Protein AF-A0A7J9QZY1-F1 (afdb_monomer_lite)

pLDDT: mean 95.06, std 5.08, range [63.88, 98.25]

Secondary structure (DSSP, 8-state):
-GGGGGGTTPPEEEEPPP-TT--EEEEEGGG-EEEEEEETTEEEEEE-

Foldseek 3Di:
DVVCPVCVPWAFDDWDQQDPQRWIWTATPVRWIKIWHQDPNDTDIDTD

Radius of gyration: 11.06 Å; chains: 1; bounding box: 25×13×29 Å

Sequence (48 aa):
MEKFEQIKMLELVKVDDPDSDGDLTLTFQENKKLKIKIVDGKLVSEFI

Structure (mmCIF, N/CA/C/O backbone):
data_AF-A0A7J9QZY1-F1
#
_entry.id   AF-A0A7J9QZY1-F1
#
loop_
_atom_site.group_PDB
_atom_site.id
_atom_site.type_symbol
_atom_site.label_atom_id
_atom_site.label_alt_id
_atom_site.label_comp_id
_atom_site.label_asym_id
_atom_site.label_entity_id
_atom_site.label_seq_id
_atom_site.pdbx_PDB_ins_code
_atom_site.Cartn_x
_atom_site.Cartn_y
_atom_site.Cartn_z
_atom_site.occupancy
_atom_sit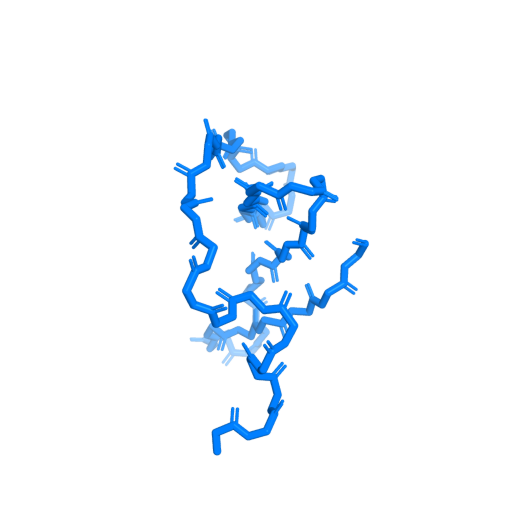e.B_iso_or_equiv
_atom_site.auth_seq_id
_atom_site.auth_comp_id
_atom_site.auth_asym_id
_atom_site.auth_atom_id
_atom_site.pdbx_PDB_model_num
ATOM 1 N N . MET A 1 1 ? 10.184 -4.979 11.772 1.00 63.88 1 MET A N 1
ATOM 2 C CA . MET A 1 1 ? 8.718 -4.915 11.561 1.00 63.88 1 MET A CA 1
ATOM 3 C C . MET A 1 1 ? 8.159 -3.494 11.695 1.00 63.88 1 MET A C 1
ATOM 5 O O . MET A 1 1 ? 7.033 -3.282 11.275 1.00 63.88 1 MET A O 1
ATOM 9 N N . GLU A 1 2 ? 8.948 -2.515 12.164 1.00 88.00 2 GLU A N 1
ATOM 10 C CA . GLU A 1 2 ? 8.517 -1.127 12.432 1.00 88.00 2 GLU A CA 1
ATOM 11 C C . GLU A 1 2 ? 7.769 -0.439 11.284 1.00 88.00 2 GLU A C 1
ATOM 13 O O . GLU A 1 2 ? 6.770 0.232 11.522 1.00 88.00 2 GLU A O 1
ATOM 18 N N . LYS A 1 3 ? 8.191 -0.665 10.031 1.00 89.62 3 LYS A N 1
ATOM 19 C CA . LYS A 1 3 ? 7.556 -0.080 8.838 1.00 89.62 3 LYS A CA 1
ATOM 20 C C . LYS A 1 3 ? 6.034 -0.276 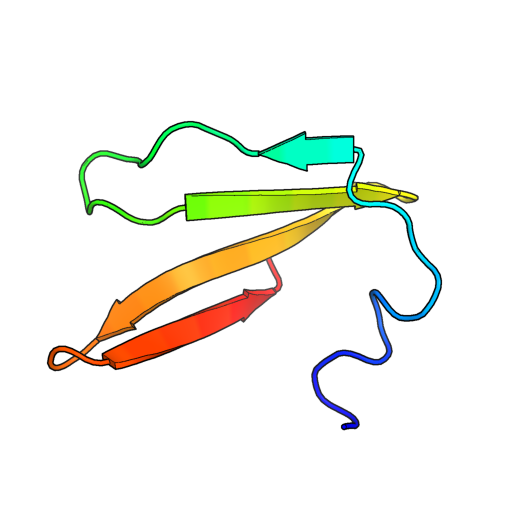8.809 1.00 89.62 3 LYS A C 1
ATOM 22 O O . LYS A 1 3 ? 5.326 0.607 8.343 1.00 89.62 3 LYS A O 1
ATOM 27 N N . PHE A 1 4 ? 5.538 -1.417 9.290 1.00 95.12 4 PHE A N 1
ATOM 28 C CA . PHE A 1 4 ? 4.127 -1.796 9.190 1.00 95.12 4 PHE A CA 1
ATOM 29 C C . PHE A 1 4 ? 3.349 -1.647 10.502 1.00 95.12 4 PHE A C 1
ATOM 31 O O . PHE A 1 4 ? 2.204 -2.084 10.571 1.00 95.12 4 PHE A O 1
ATOM 38 N N . GLU A 1 5 ? 3.919 -1.018 11.534 1.00 95.38 5 GLU A N 1
ATOM 39 C CA . GLU A 1 5 ? 3.223 -0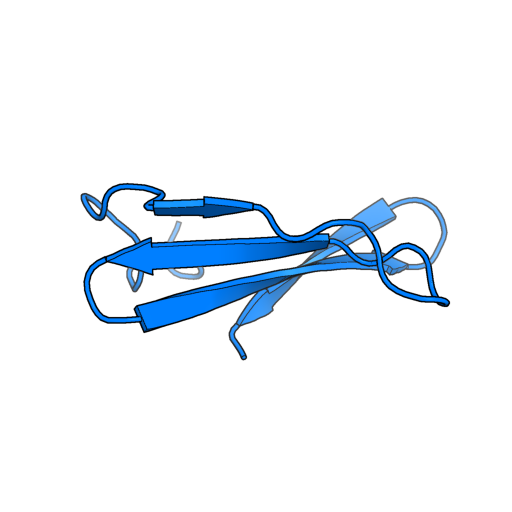.843 12.821 1.00 95.38 5 GLU A CA 1
ATOM 40 C C . GLU A 1 5 ? 1.907 -0.060 12.671 1.00 95.38 5 GLU A C 1
ATOM 42 O O . GLU A 1 5 ? 0.922 -0.384 13.321 1.00 95.38 5 GLU A O 1
ATOM 47 N N . GLN A 1 6 ? 1.841 0.888 11.735 1.00 94.38 6 GLN A N 1
ATOM 48 C CA . GLN A 1 6 ? 0.647 1.698 11.448 1.00 94.38 6 GLN A CA 1
ATOM 49 C C . GLN A 1 6 ? -0.528 0.944 10.793 1.00 94.38 6 GLN A C 1
ATOM 51 O O . GLN A 1 6 ? -1.602 1.522 10.657 1.00 94.38 6 GLN A O 1
ATOM 56 N N . ILE A 1 7 ? -0.343 -0.320 10.396 1.00 96.62 7 ILE A N 1
ATOM 57 C CA . ILE A 1 7 ? -1.420 -1.214 9.913 1.00 96.62 7 ILE A CA 1
ATOM 58 C C . ILE A 1 7 ? -1.494 -2.521 10.706 1.00 96.62 7 ILE A C 1
ATOM 60 O O . ILE A 1 7 ? -2.186 -3.466 10.328 1.00 96.62 7 ILE A O 1
ATOM 64 N N . LYS A 1 8 ? -0.758 -2.608 11.812 1.00 95.75 8 LYS A N 1
ATOM 65 C CA . LYS A 1 8 ? -0.737 -3.795 12.655 1.00 95.75 8 LYS A CA 1
ATOM 66 C C . LYS A 1 8 ? -2.090 -3.949 13.342 1.00 95.75 8 LYS A C 1
ATOM 68 O O . LYS A 1 8 ? -2.579 -3.010 13.953 1.00 95.75 8 LYS A O 1
ATOM 73 N N . MET A 1 9 ? -2.662 -5.151 13.252 1.00 96.00 9 MET A N 1
ATOM 74 C CA . MET A 1 9 ? -4.005 -5.480 13.760 1.00 96.00 9 MET A CA 1
ATOM 75 C C . MET A 1 9 ? -5.156 -4.709 13.092 1.00 96.00 9 MET A C 1
ATOM 77 O O . MET A 1 9 ? -6.283 -4.809 13.564 1.00 96.00 9 MET A O 1
ATOM 81 N N . LEU A 1 10 ? -4.904 -3.990 11.994 1.00 97.81 10 LEU A N 1
ATOM 82 C CA . LEU A 1 10 ? -5.961 -3.377 11.194 1.00 97.81 10 LEU A CA 1
ATOM 83 C C . LEU A 1 10 ? -6.404 -4.335 10.091 1.00 97.81 10 LEU A C 1
ATOM 85 O O . LEU A 1 10 ? -5.577 -4.967 9.428 1.00 97.81 10 LEU A O 1
ATOM 89 N N . GLU A 1 11 ? -7.711 -4.424 9.866 1.00 98.06 11 GLU A N 1
ATOM 90 C CA . GLU A 1 11 ? -8.248 -5.223 8.764 1.00 98.06 11 GLU A CA 1
ATOM 91 C C . GLU A 1 11 ? -8.027 -4.523 7.419 1.00 98.06 11 GLU A C 1
ATOM 93 O O . GLU A 1 11 ? -8.141 -3.300 7.311 1.00 98.06 11 GLU A O 1
ATOM 98 N N . LEU A 1 12 ? -7.744 -5.307 6.376 1.00 98.12 12 LEU A N 1
ATOM 99 C CA . LEU A 1 12 ? -7.770 -4.838 4.994 1.00 98.12 12 LEU A CA 1
ATOM 100 C C . LEU A 1 12 ? -9.232 -4.712 4.551 1.00 98.12 12 LEU A C 1
ATOM 102 O O . LEU A 1 12 ? -9.955 -5.705 4.530 1.00 98.12 12 LEU A O 1
ATOM 106 N N . VAL A 1 13 ? -9.659 -3.505 4.182 1.00 98.25 13 VAL A N 1
ATOM 107 C CA . VAL A 1 13 ? -11.060 -3.220 3.824 1.00 98.25 13 VAL A CA 1
ATOM 108 C C . VAL A 1 13 ? -11.274 -3.085 2.320 1.00 98.25 13 VAL A C 1
ATOM 110 O O . VAL A 1 13 ? -12.388 -3.284 1.840 1.00 98.25 13 VAL A O 1
ATOM 113 N N . LYS A 1 14 ? -10.226 -2.739 1.564 1.00 97.94 14 LYS A N 1
ATOM 114 C CA . LYS A 1 14 ? -10.301 -2.585 0.109 1.00 97.94 14 LYS A CA 1
ATOM 115 C C . LYS A 1 14 ? -8.955 -2.855 -0.552 1.00 97.94 14 LYS A C 1
ATOM 117 O O . LYS A 1 14 ? -7.910 -2.457 -0.038 1.00 97.94 14 LYS A O 1
ATOM 122 N N . VAL A 1 15 ? -9.017 -3.468 -1.727 1.00 97.75 15 VAL A N 1
ATOM 123 C CA . VAL A 1 15 ? -7.927 -3.532 -2.701 1.00 97.75 15 VAL A CA 1
ATOM 124 C C . VAL A 1 15 ? -8.420 -2.822 -3.954 1.00 97.75 15 VAL A C 1
ATOM 126 O O . VAL A 1 15 ? -9.478 -3.179 -4.472 1.00 97.75 15 VAL A O 1
ATOM 129 N N . ASP A 1 16 ? -7.715 -1.781 -4.380 1.00 96.19 16 ASP A N 1
ATOM 130 C CA . ASP A 1 16 ? -8.004 -1.092 -5.639 1.00 96.19 16 ASP A CA 1
ATOM 131 C C . ASP A 1 16 ? -7.392 -1.856 -6.818 1.00 96.19 16 ASP A C 1
ATOM 133 O O . ASP A 1 16 ? -6.370 -2.523 -6.653 1.00 96.19 16 ASP A O 1
ATOM 137 N N . ASP A 1 17 ? -7.996 -1.741 -8.002 1.00 93.62 17 ASP A N 1
ATOM 138 C CA . ASP A 1 17 ? -7.378 -2.236 -9.233 1.00 93.62 17 ASP A CA 1
ATOM 139 C C . ASP A 1 17 ? -6.035 -1.524 -9.486 1.00 93.62 17 ASP A C 1
ATOM 141 O O . ASP A 1 17 ? -5.866 -0.371 -9.069 1.00 93.62 17 ASP A O 1
ATOM 145 N N . PRO A 1 18 ? -5.078 -2.180 -10.169 1.00 94.62 18 PRO A N 1
ATOM 146 C CA . PRO A 1 18 ? -3.820 -1.546 -10.534 1.00 94.62 18 PRO A CA 1
ATOM 147 C C . PRO A 1 18 ? -4.037 -0.263 -11.343 1.00 94.62 18 PRO A C 1
ATOM 149 O O . PRO A 1 18 ? -4.876 -0.228 -12.248 1.00 94.62 18 PRO A O 1
ATOM 152 N N . ASP A 1 19 ? -3.271 0.782 -11.032 1.00 92.75 19 ASP A N 1
ATOM 153 C CA . ASP A 1 19 ? -3.291 2.021 -11.811 1.00 92.75 19 ASP A CA 1
ATOM 154 C C . ASP A 1 19 ? -2.542 1.874 -13.151 1.00 92.75 19 ASP A C 1
ATOM 156 O O . ASP A 1 19 ? -2.087 0.790 -13.524 1.00 92.75 19 ASP A O 1
ATOM 160 N N . SER A 1 20 ? -2.429 2.966 -13.913 1.00 93.62 20 SER A N 1
ATOM 161 C CA . SER A 1 20 ? -1.740 2.974 -15.212 1.00 93.62 20 SER A CA 1
ATOM 162 C C . SER A 1 20 ? -0.270 2.543 -15.136 1.00 93.62 20 SER A C 1
ATOM 164 O O . SER A 1 20 ? 0.271 2.091 -16.146 1.00 93.62 20 SER A O 1
ATOM 166 N N . ASP A 1 21 ? 0.359 2.668 -13.965 1.00 91.56 21 ASP A N 1
ATOM 167 C CA . ASP A 1 21 ? 1.738 2.243 -13.709 1.00 91.56 21 ASP A CA 1
ATOM 168 C C . ASP A 1 21 ? 1.803 0.784 -13.207 1.00 91.56 21 ASP A C 1
ATOM 170 O O . ASP A 1 21 ? 2.885 0.219 -13.038 1.00 91.56 21 ASP A O 1
ATOM 174 N N . GLY A 1 22 ? 0.644 0.143 -13.012 1.00 91.94 22 GLY A N 1
ATOM 175 C CA . GLY A 1 22 ? 0.511 -1.207 -12.472 1.00 91.94 22 GLY A CA 1
ATOM 176 C C . GLY A 1 22 ? 0.631 -1.270 -10.949 1.00 91.94 22 GLY A C 1
ATOM 177 O O . GLY A 1 22 ? 0.726 -2.370 -10.395 1.00 91.94 22 GLY A O 1
ATOM 178 N N . ASP A 1 23 ? 0.624 -0.124 -10.264 1.00 95.69 23 ASP A N 1
ATOM 179 C CA . ASP A 1 23 ? 0.727 -0.072 -8.811 1.00 95.69 23 ASP A CA 1
ATOM 180 C C . ASP A 1 23 ? -0.618 -0.421 -8.160 1.00 95.69 23 ASP A C 1
ATOM 182 O O . ASP A 1 23 ? -1.679 0.039 -8.581 1.00 95.69 23 ASP A O 1
ATOM 186 N N . LEU A 1 24 ? -0.569 -1.177 -7.063 1.00 97.12 24 LEU A N 1
ATOM 187 C CA . LEU A 1 24 ? -1.745 -1.598 -6.302 1.00 97.12 24 LEU A CA 1
ATOM 188 C C . LEU A 1 24 ? -1.905 -0.739 -5.046 1.00 97.12 24 LEU A C 1
ATOM 190 O O . LEU A 1 24 ? -0.936 -0.534 -4.316 1.00 97.12 24 LEU A O 1
ATOM 194 N N . THR A 1 25 ? -3.123 -0.303 -4.725 1.00 97.94 25 THR A N 1
ATOM 195 C CA . THR A 1 25 ? -3.398 0.371 -3.445 1.00 97.94 25 THR A CA 1
ATOM 196 C C . THR A 1 25 ? -4.203 -0.532 -2.515 1.00 97.94 25 THR A C 1
ATOM 198 O O . THR A 1 25 ? -5.266 -1.040 -2.867 1.00 97.94 25 THR A O 1
ATOM 201 N N . LEU A 1 26 ? -3.684 -0.723 -1.303 1.00 98.19 26 LEU A N 1
ATOM 202 C CA . LEU A 1 26 ? -4.337 -1.429 -0.206 1.00 98.19 26 LEU A CA 1
ATOM 203 C C . LEU A 1 26 ? -4.879 -0.402 0.787 1.00 98.19 26 LEU A C 1
ATOM 205 O O . LEU A 1 26 ? -4.119 0.435 1.273 1.00 98.19 26 LEU A O 1
ATOM 209 N N . THR A 1 27 ? -6.166 -0.480 1.115 1.00 98.12 27 THR A N 1
ATOM 210 C CA . THR A 1 27 ? -6.779 0.349 2.162 1.00 98.12 27 THR A CA 1
ATOM 211 C C . THR A 1 27 ? -7.160 -0.526 3.347 1.00 98.12 27 THR A C 1
ATOM 213 O O . THR A 1 27 ? -7.911 -1.492 3.200 1.00 98.12 27 THR A O 1
ATOM 216 N N . PHE A 1 28 ? -6.665 -0.166 4.524 1.00 98.25 28 PHE A N 1
ATOM 217 C CA . PHE A 1 28 ? -6.983 -0.787 5.803 1.00 98.25 28 PHE A CA 1
ATOM 218 C C . PHE A 1 28 ? -8.033 0.038 6.561 1.00 98.25 28 PHE A C 1
ATOM 220 O O . PHE A 1 28 ? -8.405 1.144 6.147 1.00 98.25 28 PHE A O 1
ATOM 227 N N . GLN A 1 29 ? -8.507 -0.492 7.688 1.00 98.06 29 GLN A N 1
ATOM 228 C CA . GLN A 1 29 ? -9.273 0.268 8.677 1.00 98.06 29 GLN A CA 1
ATOM 229 C C . GLN A 1 29 ? -8.569 1.589 9.036 1.00 98.06 29 GLN A C 1
ATOM 231 O O . GLN A 1 29 ? -7.380 1.785 8.783 1.00 98.06 29 GLN A O 1
ATOM 236 N N . GLU A 1 30 ? -9.337 2.541 9.569 1.00 96.62 30 GLU A N 1
ATOM 237 C CA . GLU A 1 30 ? -8.864 3.910 9.839 1.00 96.62 30 GLU A CA 1
ATOM 238 C C . GLU A 1 30 ? -8.373 4.663 8.585 1.00 96.62 30 GLU A C 1
ATOM 240 O O . GLU A 1 30 ? -7.676 5.672 8.688 1.00 96.62 30 GLU A O 1
ATOM 245 N N . ASN A 1 31 ? -8.749 4.184 7.390 1.00 96.44 31 ASN A N 1
ATOM 246 C CA . ASN A 1 31 ? -8.361 4.750 6.096 1.00 96.44 31 ASN A CA 1
ATOM 247 C C . ASN A 1 31 ? -6.830 4.823 5.904 1.00 96.44 31 ASN A C 1
ATOM 249 O O . ASN A 1 31 ? -6.327 5.698 5.198 1.00 96.44 31 ASN A O 1
ATOM 253 N N . LYS A 1 32 ? -6.079 3.905 6.529 1.00 97.75 32 LYS A N 1
ATOM 254 C CA . LYS A 1 32 ? -4.638 3.753 6.292 1.00 97.75 32 LYS A CA 1
ATOM 255 C C . LYS A 1 32 ? -4.418 3.135 4.920 1.00 97.75 32 LYS A C 1
ATOM 257 O O . LYS A 1 32 ? -4.998 2.092 4.620 1.00 97.75 32 LYS A O 1
ATOM 262 N N . LYS A 1 33 ? -3.571 3.749 4.098 1.00 97.69 33 LYS A N 1
ATOM 263 C CA . LYS A 1 33 ? -3.315 3.281 2.735 1.00 97.69 33 LYS A CA 1
ATOM 264 C C . LYS A 1 33 ? -1.860 2.897 2.540 1.00 97.69 33 LYS A C 1
ATOM 266 O O . LYS A 1 33 ? -0.948 3.559 3.032 1.00 97.69 33 LYS A O 1
ATOM 271 N N . LEU A 1 34 ? -1.657 1.807 1.814 1.00 97.69 34 LEU A N 1
ATOM 272 C CA . LEU A 1 34 ? -0.349 1.298 1.435 1.00 97.69 34 LEU A CA 1
ATOM 273 C C . LEU A 1 34 ? -0.349 1.043 -0.071 1.00 97.69 34 LEU A C 1
ATOM 275 O O . LEU A 1 34 ? -1.083 0.182 -0.556 1.00 97.69 34 LEU A O 1
ATOM 279 N N . LYS A 1 35 ? 0.487 1.774 -0.802 1.00 97.50 35 LYS A N 1
ATOM 280 C CA . LYS A 1 35 ? 0.748 1.530 -2.217 1.00 97.50 35 LYS A CA 1
ATOM 281 C C . LYS A 1 35 ? 1.833 0.468 -2.355 1.00 97.50 35 LYS A C 1
ATOM 283 O O . LYS A 1 35 ? 2.876 0.553 -1.703 1.00 97.50 35 LYS A O 1
ATOM 288 N N . ILE A 1 36 ? 1.589 -0.532 -3.188 1.00 97.25 36 ILE A N 1
ATOM 289 C CA . ILE A 1 36 ? 2.555 -1.545 -3.603 1.00 97.25 36 ILE A CA 1
ATOM 290 C C . ILE A 1 36 ? 2.955 -1.233 -5.042 1.00 97.25 36 ILE A C 1
ATOM 292 O O . ILE A 1 36 ? 2.092 -1.108 -5.905 1.00 97.25 36 ILE A O 1
ATOM 296 N N . LYS A 1 37 ? 4.259 -1.116 -5.278 1.00 96.25 37 LYS A N 1
ATOM 297 C CA . LYS A 1 37 ? 4.868 -0.716 -6.548 1.00 96.25 37 LYS A CA 1
ATOM 298 C C . LYS A 1 37 ? 5.866 -1.751 -7.033 1.00 96.25 37 LYS A C 1
ATOM 300 O O . LYS A 1 37 ? 6.406 -2.509 -6.220 1.00 96.25 37 LYS A O 1
ATOM 305 N N . ILE A 1 38 ? 6.190 -1.717 -8.322 1.00 94.25 38 ILE A N 1
ATOM 306 C CA . ILE A 1 38 ? 7.331 -2.448 -8.883 1.00 94.25 38 ILE A CA 1
ATOM 307 C C . ILE A 1 38 ? 8.465 -1.459 -9.165 1.00 94.25 38 ILE A C 1
ATOM 309 O O . ILE A 1 38 ? 8.345 -0.591 -10.021 1.00 94.25 38 ILE A O 1
ATOM 313 N N . VAL A 1 39 ? 9.590 -1.611 -8.467 1.00 95.19 39 VAL A N 1
ATOM 314 C CA . VAL A 1 39 ? 10.809 -0.819 -8.689 1.00 95.19 39 VAL A CA 1
ATOM 315 C C . VAL A 1 39 ? 11.959 -1.783 -8.943 1.00 95.19 39 VAL A C 1
ATOM 317 O O . VAL A 1 39 ? 12.218 -2.668 -8.127 1.00 95.19 39 VAL A O 1
ATOM 320 N N . ASP A 1 40 ? 12.611 -1.655 -10.100 1.00 94.94 40 ASP A N 1
ATOM 321 C CA . ASP A 1 40 ? 13.705 -2.532 -10.547 1.00 94.94 40 ASP A CA 1
ATOM 322 C C . ASP A 1 40 ? 13.3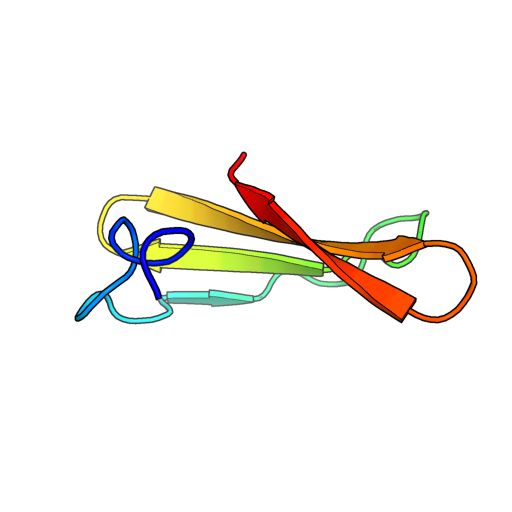58 -4.032 -10.465 1.00 94.94 40 ASP A C 1
ATOM 324 O O . ASP A 1 40 ? 14.148 -4.867 -10.017 1.00 94.94 40 ASP A O 1
ATOM 328 N N . GLY A 1 41 ? 12.124 -4.374 -10.851 1.00 94.44 41 GLY A N 1
ATOM 329 C CA . GLY A 1 41 ? 11.607 -5.745 -10.814 1.00 94.44 41 GLY A CA 1
ATOM 330 C C . GLY A 1 41 ? 11.300 -6.281 -9.410 1.00 94.44 41 GLY A C 1
ATOM 331 O O . GLY A 1 41 ? 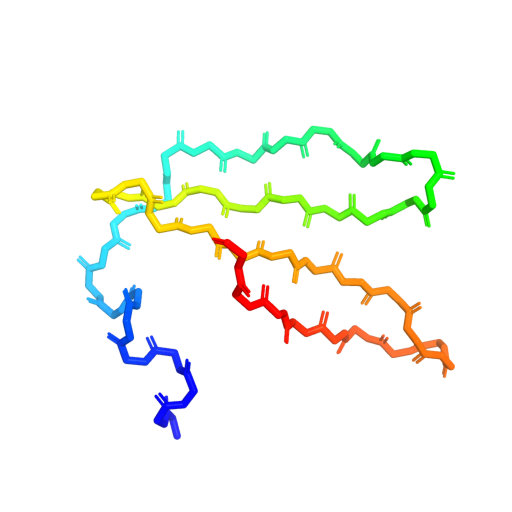11.051 -7.477 -9.261 1.00 94.44 41 GLY A O 1
ATOM 332 N N . LYS A 1 42 ? 11.313 -5.432 -8.373 1.00 95.31 42 LYS A N 1
ATOM 333 C CA . LYS A 1 42 ? 11.008 -5.805 -6.983 1.00 95.31 42 LYS A CA 1
ATOM 334 C C . LYS A 1 42 ? 9.750 -5.113 -6.484 1.00 95.31 42 LYS A C 1
ATOM 336 O O . LYS A 1 42 ? 9.496 -3.960 -6.813 1.00 95.31 42 LYS A O 1
ATOM 341 N N . LEU A 1 43 ? 9.011 -5.799 -5.614 1.00 94.56 43 LEU A N 1
ATOM 342 C CA . LEU A 1 43 ? 7.885 -5.199 -4.905 1.00 94.56 43 LEU A CA 1
ATOM 343 C C . LEU A 1 43 ? 8.389 -4.259 -3.808 1.00 94.56 43 LEU A C 1
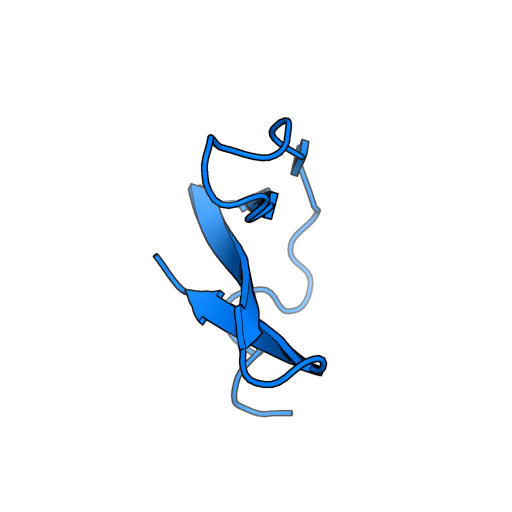ATOM 345 O O . LEU A 1 43 ? 9.128 -4.668 -2.908 1.00 94.56 43 LEU A O 1
ATOM 349 N N . VAL A 1 44 ? 7.953 -3.006 -3.869 1.00 96.00 44 VAL A N 1
ATOM 350 C CA . VAL A 1 44 ? 8.213 -1.974 -2.863 1.00 96.00 44 VAL A CA 1
ATOM 351 C C . VAL A 1 44 ? 6.880 -1.488 -2.314 1.00 96.00 44 VAL A C 1
ATOM 353 O O . VAL A 1 44 ? 5.906 -1.376 -3.045 1.00 96.00 44 VAL A O 1
ATOM 356 N N . SER A 1 45 ? 6.825 -1.207 -1.015 1.00 95.88 45 SER A N 1
ATOM 357 C CA . SER A 1 45 ? 5.627 -0.674 -0.364 1.00 95.88 45 SER A CA 1
ATOM 358 C C . SER A 1 45 ? 5.853 0.730 0.190 1.00 95.88 45 SER A C 1
ATOM 360 O O . SER A 1 45 ? 6.918 1.008 0.748 1.00 95.88 45 SER A O 1
ATOM 362 N N . GLU A 1 46 ? 4.860 1.600 0.073 1.00 95.88 46 GLU A N 1
ATOM 363 C CA . GLU A 1 46 ? 4.901 2.994 0.523 1.00 95.88 46 GLU A CA 1
ATOM 364 C C . GLU A 1 46 ? 3.547 3.386 1.120 1.00 95.88 46 GLU A C 1
ATOM 366 O O . GLU A 1 46 ? 2.506 3.062 0.556 1.00 95.88 46 GLU A O 1
ATOM 371 N N . PHE A 1 47 ? 3.548 4.049 2.276 1.00 96.12 47 PHE A N 1
ATOM 372 C CA . PHE A 1 47 ? 2.314 4.571 2.867 1.00 96.12 47 PHE A CA 1
ATOM 373 C C . PHE A 1 47 ? 1.940 5.893 2.207 1.00 96.12 47 PHE A C 1
ATOM 375 O O . PHE A 1 47 ? 2.823 6.720 1.979 1.00 96.12 47 PHE A O 1
ATOM 382 N N . ILE A 1 48 ? 0.650 6.076 1.924 1.00 92.69 48 ILE A N 1
ATOM 383 C CA . ILE A 1 48 ? 0.093 7.256 1.246 1.00 92.69 48 ILE A CA 1
ATOM 384 C C . ILE A 1 48 ? -1.129 7.807 1.978 1.00 92.69 48 ILE A C 1
ATOM 386 O O . ILE A 1 48 ? -1.756 7.044 2.750 1.00 92.69 48 ILE A O 1
#